Protein AF-A0A183E998-F1 (afdb_monomer_lite)

Structure (mmCIF, N/CA/C/O backbone):
data_AF-A0A183E998-F1
#
_entry.id   AF-A0A183E998-F1
#
loop_
_atom_site.group_PDB
_atom_site.id
_atom_site.type_symbol
_atom_site.label_atom_id
_atom_site.label_alt_id
_atom_site.label_comp_id
_atom_site.label_asym_id
_atom_site.label_entity_id
_atom_site.label_seq_id
_atom_site.pdbx_PDB_ins_code
_atom_site.Cartn_x
_atom_site.Cartn_y
_atom_site.Cartn_z
_atom_site.occupancy
_atom_site.B_iso_or_equiv
_atom_site.auth_seq_id
_atom_site.auth_comp_id
_atom_site.auth_asym_id
_atom_site.auth_atom_id
_atom_site.pdbx_PDB_model_num
ATOM 1 N N . MET A 1 1 ? -17.426 0.929 -16.435 1.00 37.62 1 MET A N 1
ATOM 2 C CA . MET A 1 1 ? -16.866 -0.427 -16.607 1.00 37.62 1 MET A CA 1
ATOM 3 C C . MET A 1 1 ? -15.540 -0.289 -17.332 1.00 37.62 1 MET A C 1
ATOM 5 O O . MET A 1 1 ? -15.526 -0.101 -18.539 1.00 37.62 1 MET A O 1
ATOM 9 N N . THR A 1 2 ? -14.440 -0.231 -16.586 1.00 43.44 2 THR A N 1
ATOM 10 C CA . THR A 1 2 ? -13.088 -0.119 -17.138 1.00 43.44 2 THR A CA 1
ATOM 11 C C . THR A 1 2 ? -12.642 -1.508 -17.585 1.00 43.44 2 THR A C 1
ATOM 13 O O . THR A 1 2 ? -12.486 -2.413 -16.771 1.00 43.44 2 THR A O 1
ATOM 16 N N . SER A 1 3 ? -12.513 -1.699 -18.898 1.00 46.47 3 SER A N 1
ATOM 17 C CA . SER A 1 3 ? -12.005 -2.937 -19.488 1.00 46.47 3 SER A CA 1
ATOM 18 C C . SER A 1 3 ? -10.525 -3.069 -19.137 1.00 46.47 3 SER A C 1
ATOM 20 O O . SER A 1 3 ? -9.665 -2.512 -19.818 1.00 46.47 3 SER A O 1
ATOM 22 N N . VAL A 1 4 ? -10.234 -3.760 -18.034 1.00 51.56 4 VAL A N 1
ATOM 23 C CA . VAL A 1 4 ? -8.877 -4.160 -17.657 1.00 51.56 4 VAL A CA 1
ATOM 24 C C . VAL A 1 4 ? -8.381 -5.092 -18.754 1.00 51.56 4 VAL A C 1
ATOM 26 O O . VAL A 1 4 ? -8.827 -6.233 -18.866 1.00 51.56 4 VAL A O 1
ATOM 29 N N . ARG A 1 5 ? -7.504 -4.571 -19.612 1.00 47.81 5 ARG A N 1
ATOM 30 C CA . ARG A 1 5 ? -6.827 -5.349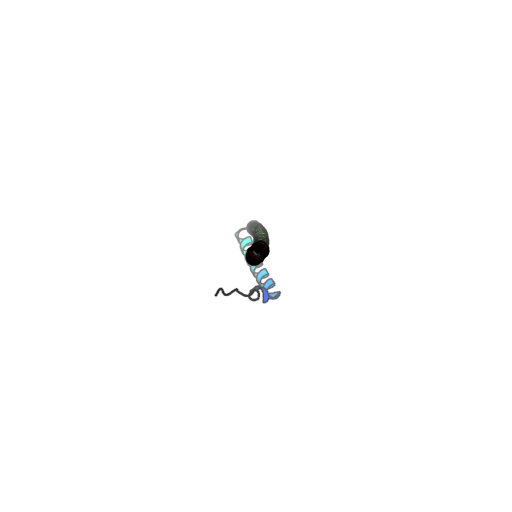 -20.644 1.00 47.81 5 ARG A CA 1
ATOM 31 C C . ARG A 1 5 ? -6.104 -6.497 -19.938 1.00 47.81 5 ARG A C 1
ATOM 33 O O . ARG A 1 5 ? -5.255 -6.260 -19.081 1.00 47.81 5 ARG A O 1
ATOM 40 N N . SER A 1 6 ? -6.522 -7.728 -20.213 1.00 45.47 6 SER A N 1
ATOM 41 C CA . SER A 1 6 ? -5.966 -8.915 -19.573 1.00 45.47 6 SER A CA 1
ATOM 42 C C . SER A 1 6 ? -4.460 -9.008 -19.867 1.00 45.47 6 SER A C 1
ATOM 44 O O . SER A 1 6 ? -4.057 -8.742 -21.000 1.00 45.47 6 SER A O 1
ATOM 46 N N . PRO A 1 7 ? -3.615 -9.444 -18.913 1.00 51.47 7 PRO A N 1
ATOM 47 C CA . PRO A 1 7 ? -2.169 -9.621 -19.123 1.00 51.47 7 PRO A CA 1
ATOM 48 C C . PRO A 1 7 ? -1.827 -10.717 -20.157 1.00 51.47 7 PRO A C 1
ATOM 50 O O . PRO A 1 7 ? -0.663 -11.017 -20.399 1.00 51.47 7 PRO A O 1
ATOM 53 N N . SER A 1 8 ? -2.843 -11.333 -20.768 1.00 50.03 8 SER A N 1
ATOM 54 C CA . SER A 1 8 ? -2.740 -12.325 -21.833 1.00 50.03 8 SER A CA 1
ATOM 55 C C . SER A 1 8 ? -2.617 -11.737 -23.245 1.00 50.03 8 SER A C 1
ATOM 57 O O . SER A 1 8 ? -2.409 -12.522 -24.164 1.00 50.03 8 SER A O 1
ATOM 59 N N . ASP A 1 9 ? -2.736 -10.416 -23.423 1.00 50.06 9 ASP A N 1
ATOM 60 C CA . ASP A 1 9 ? -2.715 -9.725 -24.730 1.00 50.06 9 ASP A CA 1
ATOM 61 C C . ASP A 1 9 ? -1.376 -9.009 -25.009 1.00 50.06 9 ASP A C 1
ATOM 63 O O . ASP A 1 9 ? -1.320 -7.959 -25.651 1.00 50.06 9 ASP A O 1
ATOM 67 N N . SER A 1 10 ? -0.274 -9.543 -24.472 1.00 51.94 10 SER A N 1
ATOM 68 C CA . SER A 1 10 ? 1.069 -9.056 -24.790 1.00 51.94 10 SER A CA 1
ATOM 69 C C . SER A 1 10 ? 1.475 -9.579 -26.178 1.00 51.94 10 SER A C 1
ATOM 71 O O . SER A 1 10 ? 1.592 -10.799 -26.334 1.00 51.94 10 SER A O 1
ATOM 73 N N . PRO A 1 11 ? 1.749 -8.715 -27.179 1.00 56.69 11 PRO A N 1
ATOM 74 C CA . PRO A 1 11 ? 2.144 -9.133 -28.536 1.00 56.69 11 PRO A CA 1
ATOM 75 C C . PRO A 1 11 ? 3.414 -10.005 -28.563 1.00 56.69 11 PRO A C 1
ATOM 77 O O . PRO A 1 11 ? 3.664 -10.732 -29.518 1.00 56.69 11 PRO A O 1
ATOM 80 N N . SER A 1 12 ? 4.178 -10.005 -27.470 1.00 60.66 12 SER A N 1
ATOM 81 C CA . SER A 1 12 ? 5.360 -10.832 -27.229 1.00 60.66 12 SER A CA 1
ATOM 82 C C . SER A 1 12 ? 5.088 -12.343 -27.208 1.00 60.66 12 SER A C 1
ATOM 84 O O . SER A 1 12 ? 6.021 -13.126 -27.347 1.00 60.66 12 SER A O 1
ATOM 86 N N . ARG A 1 13 ? 3.835 -12.787 -27.018 1.00 61.59 13 ARG A N 1
ATOM 87 C CA . ARG A 1 13 ? 3.505 -14.214 -26.820 1.00 61.59 13 ARG A CA 1
ATOM 88 C C . ARG A 1 13 ? 3.540 -15.056 -28.106 1.00 61.59 13 ARG A C 1
ATOM 90 O O . ARG A 1 13 ? 3.451 -16.278 -28.025 1.00 61.59 13 ARG A O 1
ATOM 97 N N . HIS A 1 14 ? 3.682 -14.409 -29.264 1.00 71.56 14 HIS A N 1
ATOM 98 C CA . HIS A 1 14 ? 3.727 -15.043 -30.586 1.00 71.56 14 HIS A CA 1
ATOM 99 C C . HIS A 1 14 ? 5.003 -14.729 -31.379 1.00 71.56 14 HIS A C 1
ATOM 101 O O . HIS A 1 14 ? 5.067 -15.063 -32.556 1.00 71.56 14 HIS A O 1
ATOM 107 N N . ILE A 1 15 ? 6.011 -14.110 -30.756 1.00 84.38 15 ILE A N 1
ATOM 108 C CA . ILE A 1 15 ? 7.314 -13.909 -31.395 1.00 84.38 15 ILE A CA 1
ATOM 109 C C . ILE A 1 15 ? 8.057 -15.242 -31.416 1.00 84.38 15 ILE A C 1
ATOM 111 O O . ILE A 1 15 ? 8.333 -15.837 -30.371 1.00 84.38 15 ILE 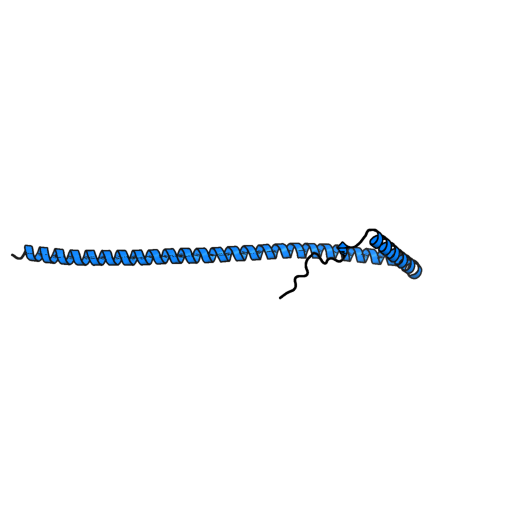A O 1
ATOM 115 N N . THR A 1 16 ? 8.375 -15.713 -32.615 1.00 90.19 16 THR A N 1
ATOM 116 C CA . THR A 1 16 ? 9.258 -16.856 -32.811 1.00 90.19 16 THR A CA 1
ATOM 117 C C . THR A 1 16 ? 10.707 -16.396 -32.902 1.00 90.19 16 THR A C 1
ATOM 119 O O . THR A 1 16 ? 11.014 -15.232 -33.153 1.00 90.19 16 THR A O 1
ATOM 122 N N . VAL A 1 17 ? 11.627 -17.343 -32.730 1.00 89.88 17 VAL A N 1
ATOM 123 C CA . VAL A 1 17 ? 13.061 -17.098 -32.922 1.00 89.88 17 VAL A CA 1
ATOM 124 C C . VAL A 1 17 ? 13.353 -16.591 -34.343 1.00 89.88 17 VAL A C 1
ATOM 126 O O . VAL A 1 17 ? 14.229 -15.750 -34.518 1.00 89.88 17 VAL A O 1
ATOM 129 N N . VAL A 1 18 ? 12.594 -17.056 -35.341 1.00 91.81 18 VAL A N 1
ATOM 130 C CA . VAL A 1 18 ? 12.731 -16.620 -36.739 1.00 91.81 18 VAL A CA 1
ATOM 131 C C . VAL A 1 18 ? 12.390 -15.136 -36.879 1.00 91.81 18 VAL A C 1
ATOM 133 O O . VAL A 1 18 ? 13.186 -14.392 -37.441 1.00 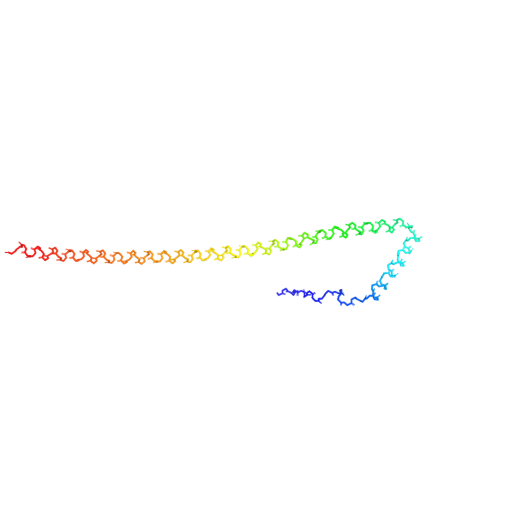91.81 18 VAL A O 1
ATOM 136 N N . ASP A 1 19 ? 11.294 -14.680 -36.266 1.00 92.56 19 ASP A N 1
ATOM 137 C CA . ASP A 1 19 ? 10.879 -13.270 -36.319 1.00 92.56 19 ASP A CA 1
ATOM 138 C C . ASP A 1 19 ? 11.934 -12.330 -35.707 1.00 92.56 19 ASP A C 1
ATOM 140 O O . ASP A 1 19 ? 12.157 -11.223 -36.197 1.00 92.56 19 ASP A O 1
ATOM 144 N N . VAL A 1 20 ? 12.623 -12.775 -34.647 1.00 92.75 20 VAL A N 1
ATOM 145 C CA . VAL A 1 20 ? 13.713 -12.010 -34.017 1.00 92.75 20 VAL A CA 1
ATOM 146 C C . VAL A 1 20 ? 14.921 -11.903 -34.945 1.00 92.75 20 VAL A C 1
ATOM 148 O O . VAL A 1 20 ? 15.518 -10.831 -35.045 1.00 92.75 20 VAL A O 1
ATOM 151 N N . TYR A 1 21 ? 15.284 -12.987 -35.636 1.00 95.44 21 TYR A N 1
ATOM 152 C CA . TYR A 1 21 ? 16.395 -12.966 -36.589 1.00 95.44 21 TYR A CA 1
ATOM 153 C C . TYR A 1 21 ? 16.088 -12.110 -37.818 1.00 95.44 21 TYR A C 1
ATOM 155 O O . TYR A 1 21 ? 16.957 -11.351 -38.247 1.00 95.44 21 TYR A O 1
ATOM 163 N N . ASP A 1 22 ? 14.865 -12.172 -38.343 1.00 95.50 22 ASP A N 1
ATOM 164 C CA . ASP A 1 22 ? 14.441 -11.340 -39.472 1.00 95.50 22 ASP A CA 1
ATOM 165 C C . ASP A 1 22 ? 14.467 -9.852 -39.102 1.00 95.50 22 ASP A C 1
ATOM 167 O O . ASP A 1 22 ? 14.981 -9.019 -39.858 1.00 95.50 22 ASP A O 1
ATOM 171 N N . LEU A 1 23 ? 13.996 -9.512 -37.897 1.00 94.31 23 LEU A N 1
ATOM 172 C CA . LEU A 1 23 ? 14.072 -8.150 -37.380 1.00 94.31 23 LEU A CA 1
ATOM 173 C C . LEU A 1 23 ? 15.525 -7.697 -37.186 1.00 94.31 23 LEU A C 1
ATOM 175 O O . LEU A 1 23 ? 15.884 -6.601 -37.616 1.00 94.31 23 LEU A O 1
ATOM 179 N N . ALA A 1 24 ? 16.378 -8.537 -36.593 1.00 95.75 24 ALA A N 1
ATOM 180 C CA . ALA A 1 24 ? 17.794 -8.228 -36.401 1.00 95.75 24 ALA A CA 1
ATOM 181 C C . ALA A 1 24 ? 18.518 -8.006 -37.740 1.00 95.75 24 ALA A C 1
ATOM 183 O O . ALA A 1 24 ? 19.302 -7.066 -37.869 1.00 95.75 24 ALA A O 1
ATOM 184 N N . ALA A 1 25 ? 18.215 -8.820 -38.756 1.00 95.81 25 ALA A N 1
ATOM 185 C CA . ALA A 1 25 ? 18.753 -8.651 -40.101 1.00 95.81 25 ALA A CA 1
ATOM 186 C C . ALA A 1 25 ? 18.283 -7.339 -40.751 1.00 95.81 25 ALA A C 1
ATOM 188 O O . ALA A 1 25 ? 19.071 -6.671 -41.422 1.00 95.81 25 ALA A O 1
ATOM 189 N N . SER A 1 26 ? 17.021 -6.944 -40.543 1.00 97.00 26 SER A N 1
ATOM 190 C CA . SER A 1 26 ? 16.503 -5.655 -41.018 1.00 97.00 26 SER A CA 1
ATOM 191 C C . SER A 1 26 ? 17.211 -4.477 -40.348 1.00 97.00 26 SER A C 1
ATOM 193 O O . SER A 1 26 ? 17.667 -3.570 -41.040 1.00 97.00 26 SER A O 1
ATOM 195 N N . ILE A 1 27 ? 17.360 -4.515 -39.020 1.00 95.12 27 ILE A N 1
ATOM 196 C CA . ILE A 1 27 ? 18.053 -3.473 -38.250 1.00 95.12 27 ILE A CA 1
ATOM 197 C C . ILE A 1 27 ? 19.519 -3.361 -38.692 1.00 95.12 27 ILE A C 1
ATOM 199 O O . ILE A 1 27 ? 20.016 -2.257 -38.900 1.00 95.12 27 ILE A O 1
ATOM 203 N N . GLY A 1 28 ? 20.199 -4.494 -38.902 1.00 95.31 28 GLY A N 1
ATOM 204 C CA . GLY A 1 28 ? 21.577 -4.522 -39.398 1.00 95.31 28 GLY A CA 1
ATOM 205 C C . GLY A 1 28 ? 21.738 -3.815 -40.748 1.00 95.31 28 GLY A C 1
ATOM 206 O O . GLY A 1 28 ? 22.628 -2.981 -40.894 1.00 95.31 28 GLY A O 1
ATOM 207 N N . LYS A 1 29 ? 20.829 -4.064 -41.702 1.00 96.38 29 LYS A N 1
ATOM 208 C CA . LYS A 1 29 ? 20.821 -3.372 -43.006 1.00 96.38 29 LYS A CA 1
ATOM 209 C C . LYS A 1 29 ? 20.586 -1.868 -42.885 1.00 96.38 29 LYS A C 1
ATOM 211 O O . LYS A 1 29 ? 21.121 -1.090 -43.673 1.00 96.38 29 LYS A O 1
ATOM 216 N N . ASP A 1 30 ? 19.764 -1.446 -41.930 1.00 95.50 30 ASP A N 1
ATOM 217 C CA . ASP A 1 30 ? 19.541 -0.023 -41.684 1.00 95.50 30 ASP A CA 1
ATOM 218 C C . ASP A 1 30 ? 20.784 0.637 -41.073 1.00 95.50 30 ASP A C 1
ATOM 220 O O . ASP A 1 30 ? 21.145 1.741 -41.485 1.00 95.50 30 ASP A O 1
ATOM 224 N N . PHE A 1 31 ? 21.501 -0.050 -40.177 1.00 95.50 31 PHE A N 1
ATOM 225 C CA . PHE A 1 31 ? 22.797 0.422 -39.685 1.00 95.50 31 PHE A CA 1
ATOM 226 C C . PHE A 1 31 ? 23.846 0.511 -40.791 1.00 95.50 31 PHE A C 1
ATOM 228 O O . PHE A 1 31 ? 24.523 1.530 -40.861 1.00 95.50 31 PHE A O 1
ATOM 235 N N . GLU A 1 32 ? 23.951 -0.476 -41.686 1.00 95.31 32 GLU A N 1
ATOM 236 C CA . GLU A 1 32 ? 24.851 -0.403 -42.850 1.00 95.31 32 GLU A CA 1
ATOM 237 C C . GLU A 1 32 ? 24.600 0.876 -43.662 1.00 95.31 32 GLU A C 1
ATOM 239 O O . GLU A 1 32 ? 25.532 1.636 -43.921 1.00 95.31 32 GLU A O 1
ATOM 244 N N . ARG A 1 33 ? 23.330 1.188 -43.955 1.00 95.50 33 ARG A N 1
ATOM 245 C CA . ARG A 1 33 ? 22.948 2.411 -44.679 1.00 95.50 33 ARG A CA 1
ATOM 246 C C . ARG A 1 33 ? 23.338 3.690 -43.930 1.00 95.50 33 ARG A C 1
ATOM 248 O O . ARG A 1 33 ? 23.793 4.652 -44.546 1.00 95.50 33 ARG A O 1
ATOM 255 N N . ILE A 1 34 ? 23.153 3.721 -42.609 1.00 93.94 34 ILE A N 1
ATOM 256 C CA . ILE A 1 34 ? 23.539 4.872 -41.778 1.00 93.94 34 ILE A CA 1
ATOM 257 C C . ILE A 1 34 ? 25.062 5.029 -41.759 1.00 93.94 34 ILE A C 1
ATOM 259 O O . ILE A 1 34 ? 25.552 6.148 -41.882 1.00 93.94 34 ILE A O 1
ATOM 263 N N . ILE A 1 35 ? 25.813 3.932 -41.653 1.00 95.44 35 ILE A N 1
ATOM 264 C CA . ILE A 1 35 ? 27.282 3.945 -41.654 1.00 95.44 35 ILE A CA 1
ATOM 265 C C . ILE A 1 35 ? 27.810 4.458 -42.993 1.00 95.44 35 ILE A C 1
ATOM 267 O O . ILE A 1 35 ? 28.702 5.305 -43.007 1.00 95.44 35 ILE A O 1
ATOM 271 N N . GLU A 1 36 ? 27.247 3.991 -44.108 1.00 96.12 36 GLU A N 1
ATOM 272 C CA . GLU A 1 36 ? 27.615 4.453 -45.450 1.00 96.12 36 GLU A CA 1
ATOM 273 C C . GLU A 1 36 ? 27.405 5.964 -45.622 1.00 96.12 36 GLU A C 1
ATOM 275 O O . GLU A 1 36 ? 28.196 6.624 -46.296 1.00 96.12 36 GLU A O 1
ATOM 280 N N . GLN A 1 37 ? 26.360 6.525 -45.005 1.00 95.00 37 GLN A N 1
ATOM 281 C CA . GLN A 1 37 ? 25.978 7.924 -45.194 1.00 95.00 37 GLN A CA 1
ATOM 282 C C . GLN A 1 37 ? 26.570 8.891 -44.154 1.00 95.00 37 GLN A C 1
ATOM 284 O O . GLN A 1 37 ? 26.874 10.035 -44.491 1.00 95.00 37 GLN A O 1
ATOM 289 N N . PHE A 1 38 ? 26.737 8.453 -42.905 1.00 93.62 38 PHE A N 1
ATOM 290 C CA . PHE A 1 38 ? 27.084 9.304 -41.756 1.00 93.62 38 PHE A CA 1
ATOM 291 C C . PHE A 1 38 ? 28.279 8.789 -40.941 1.00 93.62 38 PHE A C 1
ATOM 293 O O . PHE A 1 38 ? 28.635 9.387 -39.923 1.00 93.62 38 PHE A O 1
ATOM 300 N N . GLY A 1 39 ? 28.907 7.694 -41.369 1.00 93.44 39 GLY A N 1
ATOM 301 C CA . GLY A 1 39 ? 30.012 7.063 -40.658 1.00 93.44 39 GLY A CA 1
ATOM 302 C C . GLY A 1 39 ? 29.570 6.243 -39.443 1.00 93.44 39 GLY A C 1
ATOM 303 O O . GLY A 1 39 ? 28.450 6.346 -38.941 1.00 93.44 39 GLY A O 1
ATOM 304 N N . HIS A 1 40 ? 30.485 5.403 -38.966 1.00 93.38 40 HIS A N 1
ATOM 305 C CA . HIS A 1 40 ? 30.228 4.469 -37.869 1.00 93.38 40 HIS A CA 1
ATOM 306 C C . HIS A 1 40 ? 29.952 5.147 -36.518 1.00 93.38 40 HIS A C 1
ATOM 308 O O . HIS A 1 40 ? 29.102 4.664 -35.770 1.00 93.38 40 HIS A O 1
ATOM 314 N N . ASP A 1 41 ? 30.577 6.295 -36.245 1.00 94.31 41 ASP A N 1
ATOM 315 C CA . ASP A 1 41 ? 30.379 7.057 -35.003 1.00 94.31 41 ASP A CA 1
ATOM 316 C C . ASP A 1 41 ? 28.911 7.452 -34.775 1.00 94.31 41 ASP A C 1
ATOM 318 O O . ASP A 1 41 ? 28.438 7.475 -33.639 1.00 94.31 41 ASP A O 1
ATOM 322 N N . SER A 1 42 ? 28.154 7.693 -35.851 1.00 91.81 42 SER A N 1
ATOM 323 C CA . SER A 1 42 ? 26.729 8.040 -35.768 1.00 91.81 42 SER A CA 1
ATOM 324 C C . SER A 1 42 ? 25.875 6.889 -35.224 1.00 91.81 42 SER A C 1
ATOM 326 O O . SER A 1 42 ? 24.930 7.123 -34.470 1.00 91.81 42 SER A O 1
ATOM 328 N N . VAL A 1 43 ? 26.210 5.640 -35.572 1.00 94.69 43 VAL A N 1
ATOM 329 C CA . VAL A 1 43 ? 25.520 4.453 -35.038 1.00 94.69 43 VAL A CA 1
ATOM 330 C C . VAL A 1 43 ? 25.891 4.231 -33.575 1.00 94.69 43 VAL A C 1
ATOM 332 O O . VAL A 1 43 ? 25.013 3.937 -32.768 1.00 94.69 43 VAL A O 1
ATOM 335 N N . ILE A 1 44 ? 27.164 4.425 -33.219 1.00 94.69 44 ILE A N 1
ATOM 336 C CA . ILE A 1 44 ? 27.640 4.294 -31.835 1.00 94.69 44 ILE A CA 1
ATOM 337 C C . ILE A 1 44 ? 26.906 5.290 -30.930 1.00 94.69 44 ILE A C 1
ATOM 339 O O . ILE A 1 44 ? 26.280 4.876 -29.958 1.00 94.69 44 ILE A O 1
ATOM 343 N N . ALA A 1 45 ? 26.870 6.573 -31.301 1.00 95.12 45 ALA A N 1
ATOM 344 C CA . ALA A 1 45 ? 26.189 7.608 -30.521 1.00 95.12 45 ALA A CA 1
ATOM 345 C C . ALA A 1 45 ? 24.679 7.341 -30.351 1.00 95.12 45 ALA A C 1
ATOM 347 O O . ALA A 1 45 ? 24.101 7.599 -29.289 1.00 95.12 45 ALA A O 1
ATOM 348 N N . ALA A 1 46 ? 24.020 6.806 -31.385 1.00 94.38 46 ALA A N 1
ATOM 349 C CA . ALA A 1 46 ? 22.613 6.421 -31.307 1.00 94.38 46 ALA A CA 1
ATOM 350 C C . ALA A 1 46 ? 22.392 5.247 -30.337 1.00 94.38 46 ALA A C 1
ATOM 352 O O . ALA A 1 46 ? 21.446 5.281 -29.547 1.00 94.38 46 ALA A O 1
ATOM 353 N N . LEU A 1 47 ? 23.267 4.236 -30.362 1.00 95.69 47 LEU A N 1
ATOM 354 C CA . LEU A 1 47 ? 23.192 3.086 -29.458 1.00 95.69 47 LEU A CA 1
ATOM 355 C C . LEU A 1 47 ? 23.498 3.467 -28.005 1.00 95.69 47 LEU A C 1
ATOM 357 O O . LEU A 1 47 ? 22.778 3.025 -27.117 1.00 95.69 47 LEU A O 1
ATOM 361 N N . GLU A 1 48 ? 24.476 4.338 -27.759 1.00 96.94 48 GLU A N 1
ATOM 362 C CA . GLU A 1 48 ? 24.764 4.875 -26.419 1.00 96.94 48 GLU A CA 1
ATOM 363 C C . GLU A 1 48 ? 23.569 5.660 -25.857 1.00 96.94 48 GLU A C 1
ATOM 365 O O . GLU A 1 48 ? 23.193 5.520 -24.690 1.00 96.94 48 GLU A O 1
ATOM 370 N N . THR A 1 49 ? 22.917 6.464 -26.703 1.00 96.62 49 THR A N 1
ATOM 371 C CA . THR A 1 49 ? 21.707 7.199 -26.313 1.00 96.62 49 THR A CA 1
ATOM 372 C C . THR A 1 49 ? 20.561 6.237 -25.997 1.00 96.62 49 THR A C 1
ATOM 374 O O . THR A 1 49 ? 19.864 6.411 -24.995 1.00 96.62 49 THR A O 1
ATOM 377 N N . LEU A 1 50 ? 20.372 5.203 -26.823 1.00 96.69 50 LEU A N 1
ATOM 378 C CA . LEU A 1 50 ? 19.350 4.182 -26.606 1.00 96.69 50 LEU A CA 1
ATOM 379 C C . LEU A 1 50 ? 19.598 3.401 -25.311 1.00 96.69 50 LEU A C 1
ATOM 381 O O . LEU A 1 50 ? 18.653 3.166 -24.564 1.00 96.69 50 LEU A O 1
ATOM 385 N N . GLU A 1 51 ? 20.848 3.045 -25.020 1.00 96.81 51 GLU A N 1
ATOM 386 C CA . GLU A 1 51 ? 21.238 2.393 -23.769 1.00 96.81 51 GLU A CA 1
ATOM 387 C C . GLU A 1 51 ? 20.932 3.287 -22.561 1.00 96.81 51 GLU A C 1
ATOM 389 O O . GLU A 1 51 ? 20.338 2.831 -21.583 1.00 96.81 51 GLU A O 1
ATOM 394 N N . SER A 1 52 ? 21.269 4.578 -22.632 1.00 97.75 52 SER A N 1
ATOM 395 C CA . SER A 1 52 ? 20.958 5.537 -21.568 1.00 97.75 52 SER A CA 1
ATOM 396 C C . SER A 1 52 ? 19.452 5.616 -21.290 1.00 97.75 52 SER A C 1
ATOM 398 O O . SER A 1 52 ? 19.026 5.542 -20.134 1.00 97.75 52 SER A O 1
ATOM 400 N N . LEU A 1 53 ? 18.640 5.698 -22.349 1.00 97.50 53 LEU A N 1
ATOM 401 C CA . LEU A 1 53 ? 17.181 5.725 -22.246 1.00 97.50 53 LEU A CA 1
ATOM 402 C C . LEU A 1 53 ? 16.611 4.40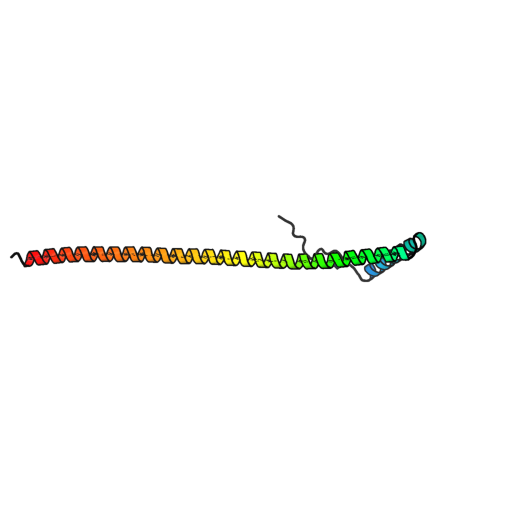5 -21.715 1.00 97.50 53 LEU A C 1
ATOM 404 O O . LEU A 1 53 ? 15.720 4.434 -20.869 1.00 97.50 53 LEU A O 1
ATOM 408 N N . ALA A 1 54 ? 17.131 3.261 -22.166 1.00 96.88 54 ALA A N 1
ATOM 409 C CA . ALA A 1 54 ? 16.711 1.946 -21.691 1.00 96.88 54 ALA A CA 1
ATOM 410 C C . ALA A 1 54 ? 17.009 1.770 -20.193 1.00 96.88 54 ALA A C 1
ATOM 412 O O . ALA A 1 54 ? 16.118 1.405 -19.428 1.00 96.88 54 ALA A O 1
ATOM 413 N N . ASN A 1 55 ? 18.217 2.136 -19.756 1.00 96.88 55 ASN A N 1
ATOM 414 C CA . ASN A 1 55 ? 18.621 2.102 -18.349 1.00 96.88 55 ASN A CA 1
ATOM 415 C C . ASN A 1 55 ? 17.784 3.051 -17.480 1.00 96.88 55 ASN A C 1
ATOM 417 O O . ASN A 1 55 ? 17.497 2.755 -16.319 1.00 96.88 55 ASN A O 1
ATOM 421 N N . HIS A 1 56 ? 17.412 4.219 -18.008 1.00 97.31 56 HIS A N 1
ATOM 422 C CA . HIS A 1 56 ? 16.527 5.138 -17.299 1.00 97.31 56 HIS A CA 1
ATOM 423 C C . HIS A 1 56 ? 15.119 4.556 -17.157 1.00 97.31 56 HIS A C 1
ATOM 425 O O . HIS A 1 56 ? 14.577 4.537 -16.054 1.00 97.31 56 HIS A O 1
ATOM 431 N N . ASN A 1 57 ? 14.568 4.013 -18.243 1.00 96.62 57 ASN A N 1
ATOM 432 C CA . ASN A 1 57 ? 13.241 3.414 -18.246 1.00 96.62 57 ASN A CA 1
ATOM 433 C C . ASN A 1 57 ? 13.139 2.203 -17.308 1.00 96.62 57 ASN A C 1
ATOM 435 O O . ASN A 1 57 ? 12.129 2.049 -16.626 1.00 96.62 57 ASN A O 1
ATOM 439 N N . GLU A 1 58 ? 14.182 1.371 -17.229 1.00 96.56 58 GLU A N 1
ATOM 440 C CA . GLU A 1 58 ? 14.234 0.248 -16.288 1.00 96.56 58 GLU A CA 1
ATOM 441 C C . GLU A 1 58 ? 14.123 0.737 -14.837 1.00 96.56 58 GLU A C 1
ATOM 443 O O . GLU A 1 58 ? 13.262 0.262 -14.095 1.00 96.56 58 GLU A O 1
ATOM 448 N N . LYS A 1 59 ? 14.900 1.762 -14.461 1.00 97.06 59 LYS A N 1
ATOM 449 C CA . LYS A 1 59 ? 14.846 2.373 -13.121 1.00 97.06 59 LYS A CA 1
ATOM 450 C C . LYS A 1 59 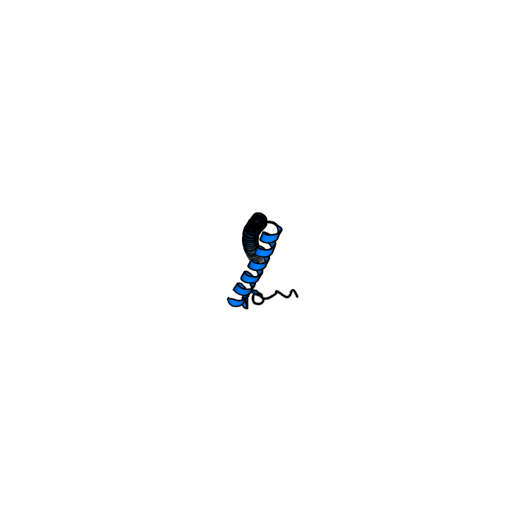? 13.487 2.999 -12.814 1.00 97.06 59 LYS A C 1
ATOM 452 O O . LYS A 1 59 ? 12.956 2.800 -11.724 1.00 97.06 59 LYS A O 1
ATOM 457 N N . GLU A 1 60 ? 12.909 3.737 -13.761 1.00 97.50 60 GLU A N 1
ATOM 458 C CA . GLU A 1 60 ? 11.562 4.299 -13.601 1.00 97.50 60 GLU A CA 1
ATOM 459 C C . GLU A 1 60 ? 10.520 3.191 -13.410 1.00 97.50 60 GLU A C 1
ATOM 461 O O . GLU A 1 60 ? 9.623 3.301 -12.574 1.00 97.50 60 GLU A O 1
ATOM 466 N N . ASN A 1 61 ? 10.639 2.089 -14.151 1.00 96.75 61 ASN A N 1
ATOM 467 C CA . ASN A 1 61 ? 9.721 0.966 -14.035 1.00 96.75 61 ASN A CA 1
ATOM 468 C C . ASN A 1 61 ? 9.870 0.232 -12.690 1.00 96.75 61 ASN A C 1
ATOM 470 O O . ASN A 1 61 ? 8.862 -0.159 -12.091 1.00 96.75 61 ASN A O 1
ATOM 474 N N . GLU A 1 62 ? 11.095 0.090 -12.177 1.00 97.25 62 GLU A N 1
ATOM 475 C CA . GLU A 1 62 ? 11.351 -0.396 -10.816 1.00 97.25 62 GLU A CA 1
ATOM 476 C C . GLU A 1 62 ? 10.711 0.516 -9.760 1.00 97.25 62 GLU A C 1
ATOM 478 O O . GLU A 1 62 ? 10.038 0.031 -8.847 1.00 97.25 62 GLU A O 1
ATOM 483 N N . GLU A 1 63 ? 10.849 1.837 -9.900 1.00 97.88 63 GLU A N 1
ATOM 484 C CA . GLU A 1 63 ? 10.228 2.809 -8.998 1.00 97.88 63 GLU A CA 1
ATOM 485 C C . GLU A 1 63 ? 8.698 2.725 -9.037 1.00 97.88 63 GLU A C 1
ATOM 487 O O . GLU A 1 63 ? 8.048 2.646 -7.991 1.00 97.88 63 GLU A O 1
ATOM 492 N N . ILE A 1 64 ? 8.110 2.638 -10.231 1.00 98.31 64 ILE A N 1
ATOM 493 C CA . ILE A 1 64 ? 6.669 2.436 -10.411 1.00 98.31 64 ILE A CA 1
ATOM 494 C C . ILE A 1 64 ? 6.213 1.147 -9.720 1.00 98.31 64 ILE A C 1
ATOM 496 O O . ILE A 1 64 ? 5.164 1.136 -9.068 1.00 98.31 64 ILE A O 1
ATOM 500 N N . LEU A 1 65 ? 6.971 0.055 -9.844 1.00 97.94 65 LEU A N 1
ATOM 501 C CA . LEU A 1 65 ? 6.646 -1.212 -9.192 1.00 97.94 65 LEU A CA 1
ATOM 502 C C . LEU A 1 65 ? 6.690 -1.081 -7.663 1.00 97.94 65 LEU A C 1
ATOM 504 O O . LEU A 1 65 ? 5.771 -1.541 -6.977 1.00 97.94 65 LEU A O 1
ATOM 508 N N . MET A 1 66 ? 7.717 -0.419 -7.127 1.00 98.12 66 MET A N 1
ATOM 509 C CA . MET A 1 66 ? 7.836 -0.154 -5.692 1.00 98.12 66 MET A CA 1
ATOM 510 C C . MET A 1 66 ? 6.684 0.711 -5.175 1.00 98.12 66 MET A C 1
ATOM 512 O O . MET A 1 66 ? 6.077 0.374 -4.156 1.00 98.12 66 MET A O 1
ATOM 516 N N . LEU A 1 67 ? 6.334 1.781 -5.892 1.00 98.50 67 LEU A N 1
ATOM 517 C CA . LEU A 1 67 ? 5.228 2.668 -5.535 1.00 98.50 67 LEU A CA 1
ATOM 518 C C . LEU A 1 67 ? 3.886 1.938 -5.563 1.00 98.50 67 LEU A C 1
ATOM 520 O O . LEU A 1 67 ? 3.107 2.073 -4.622 1.00 98.50 67 LEU A O 1
ATOM 524 N N . LYS A 1 68 ? 3.627 1.106 -6.578 1.00 98.25 68 LYS A N 1
ATOM 525 C CA . LYS A 1 68 ? 2.412 0.275 -6.635 1.00 98.25 68 LYS A CA 1
ATOM 526 C C . LYS A 1 68 ? 2.294 -0.639 -5.417 1.00 98.25 68 LYS A C 1
ATOM 528 O O . LYS A 1 68 ? 1.237 -0.688 -4.796 1.00 98.25 68 LYS A O 1
ATOM 533 N N . LYS A 1 69 ? 3.389 -1.299 -5.031 1.00 98.25 69 LYS A N 1
ATOM 534 C CA . LYS A 1 69 ? 3.426 -2.155 -3.837 1.00 98.25 69 LYS A CA 1
ATOM 535 C C . LYS A 1 69 ? 3.219 -1.356 -2.546 1.00 98.25 69 LYS A C 1
ATOM 537 O O . LYS A 1 69 ? 2.558 -1.827 -1.622 1.00 98.25 69 LYS A O 1
ATOM 542 N N . ALA A 1 70 ? 3.773 -0.146 -2.467 1.00 98.38 70 ALA A N 1
ATOM 543 C CA . ALA A 1 70 ? 3.572 0.741 -1.326 1.00 98.38 70 ALA A CA 1
ATOM 544 C C . ALA A 1 70 ? 2.109 1.198 -1.210 1.00 98.38 70 ALA A C 1
ATOM 546 O O . ALA A 1 70 ? 1.561 1.186 -0.110 1.00 98.38 70 ALA A O 1
ATOM 547 N N . VAL A 1 71 ? 1.471 1.547 -2.332 1.00 98.56 71 VAL A N 1
ATOM 548 C CA . VAL A 1 71 ? 0.044 1.900 -2.388 1.00 98.56 71 VAL A CA 1
ATOM 549 C C . VAL A 1 71 ? -0.817 0.731 -1.922 1.00 98.56 71 VAL A C 1
ATOM 551 O O . VAL A 1 71 ? -1.605 0.911 -1.000 1.00 98.56 71 VAL A O 1
ATOM 554 N N . GLU A 1 72 ? -0.609 -0.468 -2.469 1.00 98.38 72 GLU A N 1
ATOM 555 C CA . GLU A 1 72 ? -1.351 -1.672 -2.070 1.00 98.38 72 GLU A CA 1
ATOM 556 C C . GLU A 1 72 ? -1.242 -1.931 -0.559 1.00 98.38 72 GLU A C 1
ATOM 558 O O . GLU A 1 72 ? -2.241 -2.160 0.127 1.00 98.38 72 GLU A O 1
ATOM 563 N N . ARG A 1 73 ? -0.027 -1.820 -0.009 1.00 98.44 73 ARG A N 1
ATOM 564 C CA . ARG A 1 73 ? 0.203 -1.956 1.432 1.00 98.44 73 ARG A CA 1
ATOM 565 C C . ARG A 1 73 ? -0.557 -0.897 2.236 1.00 98.44 73 ARG A C 1
ATOM 567 O O . ARG A 1 73 ? -1.189 -1.234 3.233 1.00 98.44 73 ARG A O 1
ATOM 574 N N . LEU A 1 74 ? -0.489 0.371 1.833 1.00 98.56 74 LEU A N 1
ATOM 575 C CA . LEU A 1 74 ? -1.152 1.469 2.544 1.00 98.56 74 LEU A CA 1
ATOM 576 C C . LEU A 1 74 ? -2.678 1.359 2.489 1.00 98.56 74 LEU A C 1
ATOM 578 O O . LEU A 1 74 ? -3.353 1.686 3.466 1.00 98.56 74 LEU A O 1
ATOM 582 N N . GLU A 1 75 ? -3.230 0.896 1.370 1.00 98.44 75 GLU A N 1
ATOM 583 C CA . GLU A 1 75 ? -4.662 0.639 1.232 1.00 98.44 75 GLU A CA 1
ATOM 584 C C . GLU A 1 75 ? -5.120 -0.484 2.164 1.00 98.44 75 GLU A C 1
ATOM 586 O O . GLU A 1 75 ? -6.137 -0.326 2.845 1.00 98.44 75 GLU A O 1
ATOM 591 N N . ASN A 1 76 ? -4.342 -1.564 2.272 1.00 98.25 76 ASN A N 1
ATOM 592 C CA . ASN A 1 76 ? -4.608 -2.647 3.217 1.00 98.25 76 ASN A CA 1
ATOM 593 C C . ASN A 1 76 ? -4.539 -2.152 4.674 1.00 98.25 76 ASN A C 1
ATOM 595 O O . ASN A 1 76 ? -5.508 -2.293 5.420 1.00 98.25 76 ASN A O 1
ATOM 599 N N . ASP A 1 77 ? -3.460 -1.458 5.052 1.00 98.31 77 ASP A N 1
ATOM 600 C CA . ASP A 1 77 ? -3.298 -0.895 6.400 1.00 98.31 77 ASP A CA 1
ATOM 601 C C . ASP A 1 77 ? -4.461 0.047 6.764 1.00 98.31 77 ASP A C 1
ATOM 603 O O . ASP A 1 77 ? -4.953 0.050 7.897 1.00 98.31 77 ASP A O 1
ATOM 607 N N . LYS A 1 78 ? -4.935 0.851 5.802 1.00 98.50 78 LYS A N 1
ATOM 608 C CA . LYS A 1 78 ? -6.099 1.729 5.981 1.00 98.50 78 LYS A CA 1
ATOM 609 C C . LYS A 1 78 ? -7.381 0.928 6.216 1.00 98.50 78 LYS A C 1
ATOM 611 O O . LYS A 1 78 ? -8.155 1.298 7.099 1.00 98.50 78 LYS A O 1
ATOM 616 N N . GLN A 1 79 ? -7.612 -0.137 5.448 1.00 98.31 79 GLN A N 1
ATOM 617 C CA . GLN A 1 79 ? -8.782 -1.002 5.614 1.00 98.31 79 GLN A CA 1
ATOM 618 C C . GLN A 1 79 ? -8.782 -1.701 6.976 1.00 98.31 79 GLN A C 1
ATOM 620 O O . GLN A 1 79 ? -9.804 -1.681 7.662 1.00 98.31 79 GLN A O 1
ATOM 625 N N . VAL A 1 80 ? -7.640 -2.249 7.399 1.00 98.19 80 VAL A N 1
ATOM 626 C CA . VAL A 1 80 ? -7.489 -2.899 8.710 1.00 98.19 80 VAL A CA 1
ATOM 627 C C . VAL A 1 80 ? -7.792 -1.909 9.833 1.00 98.19 80 VAL A C 1
ATOM 629 O O . VAL A 1 80 ? -8.675 -2.163 10.648 1.00 98.19 80 VAL A O 1
ATOM 632 N N . LYS A 1 81 ? -7.171 -0.722 9.816 1.00 98.19 81 LYS A N 1
ATOM 633 C CA . LYS A 1 81 ? -7.438 0.325 10.819 1.00 98.19 81 LYS A CA 1
ATOM 634 C C . LYS A 1 81 ? -8.903 0.749 10.863 1.00 98.19 81 LYS A C 1
ATOM 636 O O . LYS A 1 81 ? -9.431 1.030 11.936 1.00 98.19 81 LYS A O 1
ATOM 641 N N . GLN A 1 82 ? -9.565 0.832 9.709 1.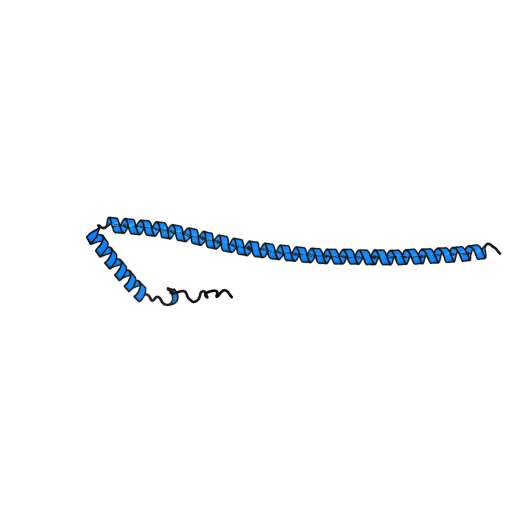00 98.25 82 GLN A N 1
ATOM 642 C CA . GLN A 1 82 ? -10.987 1.157 9.658 1.00 98.25 82 GLN A CA 1
ATOM 643 C C . GLN A 1 82 ? -11.840 0.043 10.272 1.00 98.25 82 GLN A C 1
ATOM 645 O O . GLN A 1 82 ? -12.771 0.344 11.015 1.00 98.25 82 GLN A O 1
ATOM 650 N N . GLN A 1 83 ? -11.522 -1.221 9.988 1.00 98.06 83 GLN A N 1
ATOM 651 C CA . GLN A 1 83 ? -12.222 -2.359 10.572 1.00 98.06 83 GLN A CA 1
ATOM 652 C C . GLN A 1 83 ? -12.037 -2.408 12.094 1.00 98.06 83 GLN A C 1
ATOM 654 O O . GLN A 1 83 ? -13.011 -2.617 12.813 1.00 98.06 83 GLN A O 1
ATOM 659 N N . ASP A 1 84 ? -10.822 -2.173 12.583 1.00 98.19 84 ASP A N 1
ATOM 660 C CA . ASP A 1 84 ? -10.535 -2.159 14.018 1.00 98.19 84 ASP A CA 1
ATOM 661 C C . ASP A 1 84 ? -11.262 -1.016 14.729 1.00 98.19 84 ASP A C 1
ATOM 663 O O . ASP A 1 84 ? -11.815 -1.220 15.807 1.00 98.19 84 ASP A O 1
ATOM 667 N N . ARG A 1 85 ? -11.354 0.163 14.097 1.00 98.25 85 ARG A N 1
ATOM 668 C CA . ARG A 1 85 ? -12.150 1.276 14.633 1.00 98.25 85 ARG A CA 1
ATOM 669 C C . ARG A 1 85 ? -13.625 0.903 14.774 1.00 98.25 85 ARG A C 1
ATOM 671 O O . ARG A 1 85 ? -14.206 1.159 15.819 1.00 98.25 85 ARG A O 1
ATOM 678 N N . ILE A 1 86 ? -14.210 0.277 13.751 1.00 98.25 86 ILE A N 1
ATOM 679 C CA . ILE A 1 86 ? -15.615 -0.160 13.785 1.00 98.25 86 ILE A CA 1
ATOM 680 C C . ILE A 1 86 ? -15.831 -1.192 14.899 1.00 98.25 86 ILE A C 1
ATOM 682 O O . ILE A 1 86 ? -16.794 -1.081 15.650 1.00 98.25 86 ILE A O 1
ATOM 686 N N . LYS A 1 87 ? -14.929 -2.173 15.043 1.00 98.38 87 LYS A N 1
ATOM 687 C CA . LYS A 1 87 ? -15.010 -3.163 16.132 1.00 98.38 87 LYS A CA 1
ATOM 688 C C . LYS A 1 87 ? -14.959 -2.494 17.503 1.00 98.38 87 LYS A C 1
ATOM 690 O O . LYS A 1 87 ? -15.786 -2.800 18.350 1.00 98.38 87 LYS A O 1
ATOM 695 N N . PHE A 1 88 ? -14.032 -1.558 17.693 1.00 98.38 88 PHE A N 1
ATOM 696 C CA . PHE A 1 88 ? -13.905 -0.821 18.945 1.00 98.38 88 PHE A CA 1
ATOM 697 C C . PHE A 1 88 ? -15.162 -0.001 19.265 1.00 98.38 88 PHE A C 1
ATOM 699 O O . PHE A 1 88 ? -15.628 -0.021 20.398 1.00 98.38 88 PHE A O 1
ATOM 706 N N . GLU A 1 89 ? -15.742 0.683 18.273 1.00 98.25 89 GLU A N 1
ATOM 707 C CA . GLU A 1 89 ? -17.003 1.420 18.437 1.00 98.25 89 GLU A CA 1
ATOM 708 C C . GLU A 1 89 ? -18.152 0.486 18.862 1.00 98.25 89 GLU A C 1
ATOM 710 O O . GLU A 1 89 ? -18.891 0.813 19.788 1.00 98.25 89 GLU A O 1
ATOM 715 N N . MET A 1 90 ? -18.259 -0.705 18.260 1.00 98.25 90 MET A N 1
ATOM 716 C CA . MET A 1 90 ? -19.269 -1.705 18.637 1.00 98.25 90 MET A CA 1
ATOM 717 C C . MET A 1 90 ? -19.064 -2.258 20.054 1.00 98.25 90 MET A C 1
ATOM 719 O O . MET A 1 90 ? -20.027 -2.432 20.800 1.00 98.25 90 MET A O 1
ATOM 723 N N . GLU A 1 91 ? -17.820 -2.560 20.431 1.00 98.25 91 GLU A N 1
ATOM 724 C CA . GLU A 1 91 ? -17.489 -3.024 21.782 1.00 98.25 91 GLU A CA 1
ATOM 725 C C . GLU A 1 91 ? -17.804 -1.949 22.826 1.00 98.25 91 GLU A C 1
ATOM 727 O O . GLU A 1 91 ? -18.368 -2.255 23.877 1.00 98.25 91 GLU A O 1
ATOM 732 N N . LEU A 1 92 ? -17.500 -0.686 22.518 1.00 98.38 92 LEU A N 1
ATOM 733 C CA . LEU A 1 92 ? -17.808 0.442 23.387 1.00 98.38 92 LEU A CA 1
ATOM 734 C C . LEU A 1 92 ? -19.321 0.607 23.581 1.00 98.38 92 LEU A C 1
ATOM 736 O O . LEU A 1 92 ? -19.774 0.718 24.717 1.00 98.38 92 LEU A O 1
ATOM 740 N N . GLU A 1 93 ? -20.104 0.557 22.501 1.00 98.19 93 GLU A N 1
ATOM 741 C CA . GLU A 1 93 ? -21.568 0.634 22.570 1.00 98.19 93 GLU A CA 1
ATOM 742 C C . GLU A 1 93 ? -22.158 -0.506 23.419 1.00 98.19 93 GLU A C 1
ATOM 744 O O . GLU A 1 93 ? -23.034 -0.275 24.255 1.00 98.19 93 GLU A O 1
ATOM 749 N N . ALA A 1 94 ? -21.638 -1.729 23.269 1.00 98.38 94 ALA A N 1
ATOM 750 C CA . ALA A 1 94 ? -22.065 -2.871 24.074 1.00 98.38 94 ALA A CA 1
ATOM 751 C C . ALA A 1 94 ? -21.771 -2.674 25.572 1.00 98.38 94 ALA A C 1
ATOM 753 O O . ALA A 1 94 ? -22.604 -3.013 26.417 1.00 98.38 94 ALA A O 1
ATOM 754 N N . VAL A 1 95 ? -20.609 -2.105 25.907 1.00 98.44 95 VAL A N 1
ATOM 755 C CA . VAL A 1 95 ? -20.237 -1.771 27.289 1.00 98.44 95 VAL A CA 1
ATOM 756 C C . VAL A 1 95 ? -21.150 -0.683 27.858 1.00 98.44 95 VAL A C 1
ATOM 758 O O . VAL A 1 95 ? -21.648 -0.829 28.974 1.00 98.44 95 VAL A O 1
ATOM 761 N N . GLU A 1 96 ? -21.414 0.386 27.104 1.00 98.38 96 GLU A N 1
ATOM 762 C CA . GLU A 1 96 ? -22.322 1.458 27.528 1.00 98.38 96 GLU A CA 1
ATOM 763 C C . GLU A 1 96 ? -23.746 0.948 27.772 1.00 98.38 96 GLU A C 1
ATOM 765 O O . GLU A 1 96 ? -24.386 1.325 28.755 1.00 98.38 96 GLU A O 1
ATOM 770 N N . GLU A 1 97 ? -24.241 0.069 26.902 1.00 98.31 97 GLU A N 1
ATOM 771 C CA . GLU A 1 97 ? -25.557 -0.544 27.059 1.00 98.31 97 GLU A CA 1
ATOM 772 C C . GLU A 1 97 ? -25.630 -1.449 28.291 1.00 98.31 97 GLU A C 1
ATOM 774 O O . GLU A 1 97 ? -26.632 -1.446 29.009 1.00 98.31 97 GLU A O 1
ATOM 779 N N . ASN A 1 98 ? -24.562 -2.195 28.580 1.00 98.50 98 ASN A N 1
ATOM 780 C CA . ASN A 1 98 ? -24.494 -2.995 29.795 1.00 98.50 98 ASN A CA 1
ATOM 781 C C . ASN A 1 98 ? -24.516 -2.112 31.053 1.00 98.50 98 ASN A C 1
ATOM 783 O O . ASN A 1 98 ? -25.295 -2.372 31.966 1.00 98.50 98 ASN A O 1
ATOM 787 N N . TYR A 1 99 ? -23.748 -1.017 31.072 1.00 98.44 99 TYR A N 1
ATOM 788 C CA . TYR A 1 99 ? -23.780 -0.069 32.189 1.00 98.44 99 TYR A CA 1
ATOM 789 C C . TYR A 1 99 ? -25.155 0.577 32.377 1.00 98.44 99 TYR A C 1
ATOM 791 O O . TYR A 1 99 ? -25.594 0.738 33.514 1.00 98.44 99 TYR A O 1
ATOM 799 N N . ARG A 1 100 ? -25.862 0.923 31.292 1.00 98.50 100 ARG A N 1
ATOM 800 C CA . ARG A 1 100 ? -27.240 1.433 31.383 1.00 98.50 100 ARG A CA 1
ATOM 801 C C . ARG A 1 100 ? -28.165 0.439 32.084 1.00 98.50 100 ARG A C 1
ATOM 803 O O . ARG A 1 100 ? -28.858 0.825 33.021 1.00 98.50 100 ARG A O 1
ATOM 810 N N . LYS A 1 101 ? -28.119 -0.836 31.687 1.00 98.31 101 LYS A N 1
ATOM 811 C CA . LYS A 1 101 ? -28.917 -1.901 32.317 1.00 98.31 101 LYS A CA 1
ATOM 812 C C . LYS A 1 101 ? -28.581 -2.076 33.791 1.00 98.31 101 LYS A C 1
ATOM 814 O O . LYS A 1 101 ? -29.483 -2.120 34.618 1.00 98.31 101 LYS A O 1
ATOM 819 N N . GLU A 1 102 ? -27.295 -2.112 34.130 1.00 98.19 102 GLU A N 1
ATOM 820 C CA . GLU A 1 102 ? -26.857 -2.227 35.523 1.00 98.19 102 GLU A CA 1
ATOM 821 C C . GLU A 1 102 ? -27.353 -1.051 36.377 1.00 98.19 102 GLU A C 1
ATOM 823 O O . GLU A 1 102 ? -27.809 -1.250 37.504 1.00 98.19 102 GLU A O 1
ATOM 828 N N . ILE A 1 103 ? -27.317 0.174 35.844 1.00 98.25 103 ILE A N 1
ATOM 829 C CA . ILE A 1 103 ? -27.844 1.363 36.527 1.00 98.25 103 ILE A CA 1
ATOM 830 C C . ILE A 1 103 ? -29.355 1.240 36.757 1.00 98.25 103 ILE A C 1
ATOM 832 O O . ILE A 1 103 ? -29.818 1.538 37.861 1.00 98.25 103 ILE A O 1
ATOM 836 N N . ASP A 1 104 ? -30.114 0.797 35.754 1.00 98.31 104 ASP A N 1
ATOM 837 C CA . ASP A 1 104 ? -31.567 0.619 35.857 1.00 98.31 104 ASP A CA 1
ATOM 838 C C . ASP A 1 104 ? -31.939 -0.468 36.882 1.00 98.31 104 ASP A C 1
ATOM 840 O O . ASP A 1 104 ? -32.828 -0.265 37.721 1.00 98.31 104 ASP A O 1
ATOM 844 N N . ASP A 1 105 ? -31.214 -1.588 36.885 1.00 98.31 105 ASP A N 1
ATOM 845 C CA . ASP A 1 105 ? -31.394 -2.684 37.841 1.00 98.31 105 ASP A CA 1
ATOM 846 C C . ASP A 1 105 ? -31.076 -2.242 39.277 1.00 98.31 105 ASP A C 1
ATOM 848 O O . ASP A 1 105 ? -31.830 -2.529 40.221 1.00 98.31 105 ASP A O 1
ATOM 852 N N . LEU A 1 106 ? -29.992 -1.481 39.460 1.00 98.31 106 LEU A N 1
ATOM 853 C CA . LEU A 1 106 ? -29.640 -0.884 40.748 1.00 98.31 106 LEU A CA 1
ATOM 854 C C . LEU A 1 106 ? -30.713 0.106 41.211 1.00 98.31 106 LEU A C 1
ATOM 856 O O . LEU A 1 106 ? -31.115 0.074 42.377 1.00 98.31 106 LEU A O 1
ATOM 860 N N . TRP A 1 107 ? -31.234 0.944 40.314 1.00 98.25 107 TRP A N 1
ATOM 861 C CA . TRP A 1 107 ? -32.324 1.874 40.617 1.00 98.25 107 TRP A CA 1
ATOM 862 C C . TRP A 1 107 ? -33.592 1.153 41.073 1.00 98.25 107 TRP A C 1
ATOM 864 O O . TRP A 1 107 ? -34.205 1.540 42.075 1.00 98.25 107 TRP A O 1
ATOM 874 N N . SER A 1 108 ? -33.974 0.090 40.366 1.00 98.00 108 SER A N 1
ATOM 875 C CA . SER A 1 108 ? -35.107 -0.766 40.725 1.00 98.00 108 SER A CA 1
ATOM 876 C C . SER A 1 108 ? -34.915 -1.383 42.113 1.00 98.00 108 SER A C 1
ATOM 878 O O . SER A 1 108 ? -35.802 -1.308 42.969 1.00 98.00 108 SER A O 1
ATOM 880 N N . THR A 1 109 ? -33.714 -1.896 42.384 1.00 98.06 109 THR A N 1
ATOM 881 C CA . THR A 1 109 ? -33.344 -2.473 43.681 1.00 98.06 109 THR A CA 1
ATOM 882 C C . THR A 1 109 ? -33.449 -1.445 44.808 1.00 98.06 109 THR A C 1
ATOM 884 O O . THR A 1 109 ? -34.095 -1.705 45.825 1.00 98.06 109 THR A O 1
ATOM 887 N N . VAL A 1 110 ? -32.890 -0.243 44.623 1.00 98.31 110 VAL A N 1
ATOM 888 C CA . VAL A 1 110 ? -32.970 0.850 45.607 1.00 98.31 110 VAL A CA 1
ATOM 889 C C . VAL A 1 110 ? -34.423 1.230 45.883 1.00 98.31 110 VAL A C 1
ATOM 891 O O . VAL A 1 110 ? -34.813 1.379 47.042 1.00 98.31 110 VAL A O 1
ATOM 894 N N . LYS A 1 111 ? -35.249 1.353 44.839 1.00 97.81 111 LYS A N 1
ATOM 895 C CA . LYS A 1 111 ? -36.669 1.689 44.980 1.00 97.81 111 LYS A CA 1
ATOM 896 C C . LYS A 1 111 ? -37.427 0.629 45.782 1.00 97.81 111 LYS A C 1
ATOM 898 O O . LYS A 1 111 ? -38.205 0.989 46.667 1.00 97.81 111 LYS A O 1
ATOM 903 N N . ASN A 1 112 ? -37.182 -0.653 45.516 1.00 97.50 112 ASN A N 1
ATOM 904 C CA . ASN A 1 112 ? -37.805 -1.756 46.251 1.00 97.50 112 ASN A CA 1
ATOM 905 C C . ASN A 1 112 ? -37.399 -1.743 47.732 1.00 97.50 112 ASN A C 1
ATOM 907 O O . ASN A 1 112 ? -38.269 -1.768 48.601 1.00 97.50 112 ASN A O 1
ATOM 911 N N . LEU A 1 113 ? -36.105 -1.579 48.026 1.00 97.75 113 LEU A N 1
ATOM 912 C CA . LEU A 1 113 ? -35.600 -1.474 49.401 1.00 97.75 113 LEU A CA 1
ATOM 913 C C . LEU A 1 113 ? -36.170 -0.258 50.150 1.00 97.75 113 LEU A C 1
ATOM 915 O O . LEU A 1 113 ? -36.456 -0.332 51.346 1.00 97.75 113 LEU A O 1
ATOM 919 N N . GLN A 1 114 ? -36.357 0.876 49.469 1.00 97.25 114 GLN A N 1
ATOM 920 C CA . GLN A 1 114 ? -36.993 2.058 50.059 1.00 97.25 114 GLN A CA 1
ATOM 921 C C . GLN A 1 114 ? -38.472 1.822 50.388 1.00 97.25 114 GLN A C 1
ATOM 923 O O . GLN A 1 114 ? -38.949 2.294 51.422 1.00 97.25 114 GLN A O 1
ATOM 928 N N . LEU A 1 115 ? -39.207 1.116 49.523 1.00 96.44 115 LEU A N 1
ATOM 929 C CA . LEU A 1 115 ? -40.604 0.751 49.775 1.00 96.44 115 LEU A CA 1
ATOM 930 C C . LEU A 1 115 ? -40.720 -0.206 50.963 1.00 96.44 115 LEU A C 1
ATOM 932 O O . LEU A 1 115 ? -41.543 0.024 51.849 1.00 96.44 115 LEU A O 1
ATOM 936 N N . GLU A 1 116 ? -39.866 -1.225 51.016 1.00 96.00 116 GLU A N 1
ATOM 937 C CA . GLU A 1 116 ? -39.843 -2.198 52.106 1.00 96.00 116 GLU A CA 1
ATOM 938 C C . GLU A 1 116 ? -39.493 -1.541 53.450 1.00 96.00 116 GLU A C 1
ATOM 940 O O . GLU A 1 116 ? -40.208 -1.734 54.431 1.00 96.00 116 GLU A O 1
ATOM 945 N N . ASN A 1 117 ? -38.488 -0.658 53.490 1.00 95.31 117 ASN A N 1
ATOM 946 C CA . ASN A 1 117 ? -38.157 0.110 54.698 1.00 95.31 117 ASN A CA 1
ATOM 947 C C . ASN A 1 117 ? -39.317 0.983 55.195 1.00 95.31 117 ASN A C 1
ATOM 949 O O . ASN A 1 117 ? -39.569 1.053 56.401 1.00 95.31 117 ASN A O 1
ATOM 953 N N . LYS A 1 118 ? -40.038 1.650 54.282 1.00 95.25 118 LYS A N 1
ATOM 954 C CA . LYS A 1 118 ? -41.234 2.431 54.636 1.00 95.25 118 LYS A CA 1
ATOM 955 C C . LYS A 1 118 ? -42.321 1.533 55.219 1.00 95.25 118 LYS A C 1
ATOM 957 O O . LYS A 1 118 ? -42.894 1.877 56.248 1.00 95.25 118 LYS A O 1
ATOM 962 N N . HIS A 1 119 ? -42.581 0.387 54.590 1.00 94.62 119 HIS A N 1
ATOM 963 C CA . HIS A 1 119 ? -43.561 -0.584 55.070 1.00 94.62 119 HIS A CA 1
ATOM 964 C C . HIS A 1 119 ? -43.205 -1.105 56.470 1.00 94.62 119 HIS A C 1
ATOM 966 O O . HIS A 1 119 ? -44.033 -1.048 57.376 1.00 94.62 119 HIS A O 1
ATOM 972 N N . LEU A 1 120 ? -41.960 -1.541 56.678 1.00 93.62 120 LEU A N 1
ATOM 973 C CA . LEU A 1 120 ? -41.479 -2.028 57.974 1.00 93.62 120 LEU A CA 1
ATOM 974 C C . LEU A 1 120 ? -41.560 -0.952 59.060 1.00 93.62 120 LEU A C 1
ATOM 976 O O . LEU A 1 120 ? -41.987 -1.237 60.175 1.00 93.62 120 LEU A O 1
ATOM 980 N N . SER A 1 121 ? -41.218 0.293 58.725 1.00 91.62 121 SER A N 1
ATOM 981 C CA . SER A 1 121 ? -41.314 1.423 59.654 1.00 91.62 121 SER A CA 1
ATOM 982 C C . SER A 1 121 ? -42.763 1.703 60.068 1.00 91.62 121 SER A C 1
ATOM 984 O O . SER A 1 121 ? -43.024 1.937 61.246 1.00 91.62 121 SER A O 1
ATOM 986 N N . LEU A 1 122 ? -43.721 1.625 59.137 1.00 90.00 122 LEU A N 1
ATOM 987 C CA . LEU A 1 122 ? -45.150 1.753 59.449 1.00 90.00 122 LEU A CA 1
ATOM 988 C C . LEU A 1 122 ? -45.639 0.626 60.368 1.00 90.00 122 LEU A C 1
ATOM 990 O O . LEU A 1 122 ? -46.331 0.899 61.347 1.00 90.00 122 LEU A O 1
ATOM 994 N N . VAL A 1 123 ? -45.254 -0.623 60.086 1.00 90.19 123 VAL A N 1
ATOM 995 C CA . VAL A 1 123 ? -45.601 -1.782 60.926 1.00 90.19 123 VAL A CA 1
ATOM 996 C C . VAL A 1 123 ? -45.012 -1.642 62.331 1.00 90.19 123 VAL A C 1
ATOM 998 O O . VAL A 1 123 ? -45.713 -1.876 63.313 1.00 90.19 123 VAL A O 1
ATOM 1001 N N . PHE A 1 124 ? -43.754 -1.212 62.444 1.00 86.69 124 PHE A N 1
ATOM 1002 C CA . PHE A 1 124 ? -43.089 -1.015 63.732 1.00 86.69 124 PHE A CA 1
ATOM 1003 C C . PHE A 1 124 ? -43.760 0.083 64.570 1.00 86.69 124 PHE A C 1
ATOM 1005 O O . PHE A 1 124 ? -44.001 -0.108 65.761 1.00 86.69 124 PHE A O 1
ATOM 1012 N N . VAL A 1 125 ? -44.121 1.213 63.953 1.00 83.69 125 VAL A N 1
ATOM 1013 C CA . VAL A 1 125 ? -44.864 2.291 64.630 1.00 83.69 125 VAL A CA 1
ATOM 1014 C C . VAL A 1 125 ? -46.246 1.810 65.081 1.00 83.69 125 VAL A C 1
ATOM 1016 O O . VAL A 1 125 ? -46.654 2.109 66.201 1.00 83.69 125 VAL A O 1
ATOM 1019 N N . ALA A 1 126 ? -46.945 1.022 64.260 1.00 76.94 126 ALA A N 1
ATOM 1020 C CA . ALA A 1 126 ? -48.238 0.447 64.626 1.00 76.94 126 ALA A CA 1
ATOM 1021 C C . ALA A 1 126 ? -48.145 -0.550 65.799 1.00 76.94 126 ALA A C 1
ATOM 1023 O O . ALA A 1 126 ? -49.094 -0.664 66.568 1.00 76.94 126 ALA A O 1
ATOM 1024 N N . GLN A 1 127 ? -47.013 -1.244 65.961 1.00 73.56 127 GLN A N 1
ATOM 1025 C CA . GLN A 1 127 ? -46.775 -2.175 67.073 1.00 73.56 127 GLN A CA 1
ATOM 1026 C C . GLN A 1 127 ? -46.327 -1.499 68.379 1.00 73.56 127 GLN A C 1
ATOM 1028 O O . GLN A 1 127 ? -46.537 -2.071 69.441 1.00 73.56 127 GLN A O 1
ATOM 1033 N N . GLN A 1 128 ? -45.713 -0.312 68.324 1.00 68.12 128 GLN A N 1
ATOM 1034 C CA . GLN A 1 128 ? -45.283 0.456 69.509 1.00 68.12 128 GLN A CA 1
ATOM 1035 C C . GLN A 1 128 ? -46.366 1.420 70.035 1.00 68.12 128 GLN A C 1
ATOM 1037 O O . GLN A 1 128 ? -46.222 1.977 71.120 1.00 68.12 128 GLN A O 1
ATOM 1042 N N . GLY A 1 129 ? -47.420 1.671 69.249 1.00 57.09 129 GLY A N 1
ATOM 1043 C CA . GLY A 1 129 ? -48.495 2.624 69.553 1.00 57.09 129 GLY A CA 1
ATOM 1044 C C . GLY A 1 129 ? -49.772 2.028 70.161 1.00 57.09 129 GLY A C 1
ATOM 1045 O O . GLY A 1 129 ? -50.779 2.734 70.203 1.00 57.09 129 GLY A O 1
ATOM 1046 N N . GLY A 1 130 ? -49.755 0.763 70.593 1.00 47.50 130 GLY A N 1
ATOM 1047 C CA . GLY A 1 130 ? -50.843 0.096 71.325 1.00 47.50 130 GLY A CA 1
ATOM 1048 C C . GLY A 1 130 ? -50.337 -0.487 72.633 1.00 47.50 130 GLY A C 1
ATOM 1049 O O . GLY A 1 130 ? -51.079 -0.379 73.634 1.00 47.50 130 GLY A O 1
#

pLDDT: mean 90.25, std 15.27, range [37.62, 98.56]

InterPro domains:
  IPR034743 RH1 domain [PF09744] (19-76)
  IPR034743 RH1 domain [PS51776] (3-84)

Radius of gyration: 42.2 Å; chains: 1; bounding box: 81×26×117 Å

Sequence (130 aa):
MTSVRSPSDSPSRHITVVDVYDLAASIGKDFERIIEQFGHDSVIAALETLESLANHNEKENEEILMLKKAVERLENDKQVKQQDRIKFEMELEAVEENYRKEIDDLWSTVKNLQLENKHLSLVFVAQQGG

Organism: NCBI:txid637853

Foldseek 3Di:
DDPPPDPVPDPVPPDDPVNVVVVVVVVVVVLVVCCVPPNPVVVVVVVVVVVVVVVVVVVVVVVVVVVVVVVVVVVVVVVVVVVVVVVVVVVVVVVVVVVVVVVVVVVVVVVVVVVVVVVVVVVVCVVVVD

Secondary structure (DSSP, 8-state):
------TT--GGGG--HHHHHHHHHHHHHHHHHHHHHH-HHHHHHHHHHHHHHHHHHHHHHHHHHHHHHHHHHHHHHHHHHHHHHHHHHHHHHHHHHHHHHHHHHHHHHHHHHHHHHHHHHHHHHHHH--